Protein AF-A0A7S3I727-F1 (afdb_monomer)

Solvent-accessible surface area (backbone atoms only — not comparable to full-atom values): 10225 Å² total; per-residue (Å²): 138,87,88,87,72,59,80,91,50,40,64,64,53,53,52,55,47,60,75,64,71,80,73,85,87,76,80,85,55,78,88,55,61,69,89,76,42,91,58,44,66,60,51,52,51,51,55,51,44,50,54,50,51,52,54,52,51,51,51,30,58,76,70,67,52,85,78,87,70,68,91,43,72,67,55,43,55,52,50,50,57,49,49,35,61,74,68,72,40,55,81,83,53,42,56,62,48,48,51,52,50,52,49,55,49,48,54,50,53,52,50,52,51,51,54,51,52,52,51,50,54,54,49,53,54,50,50,53,52,50,52,52,52,51,52,52,53,54,51,52,57,55,53,67,73,62,64,77,82,77,88,81,73,86,88,76,88,83,89,78,89,77,91,132

Mean predicted aligned error: 12.6 Å

Secondary structure (DSSP, 8-state):
------TTTHHHHHHHHHHHT------TTTTS-GGG-TTHHHHHHHHHHHHHHHHHHHHHHHTTPPP---SSHHHHHHHHHHHHHHHT--HHHHHHHHHHHHHHHHHHHHHHHHHHHHHHHHHHHHHHHHHHHHHHHHHHHHHHTT------------------

Structure (mmCIF, N/CA/C/O backbone):
data_AF-A0A7S3I727-F1
#
_entry.id   AF-A0A7S3I727-F1
#
loop_
_atom_site.group_PDB
_atom_site.id
_atom_site.type_symbol
_atom_site.label_atom_id
_atom_site.label_alt_id
_atom_site.label_comp_id
_atom_site.label_asym_id
_atom_site.label_entity_id
_atom_site.label_seq_id
_atom_site.pdbx_PDB_ins_code
_atom_site.Cartn_x
_atom_site.Cartn_y
_atom_site.Cartn_z
_atom_site.occupancy
_atom_site.B_iso_or_equiv
_atom_site.auth_seq_id
_atom_site.auth_comp_id
_atom_site.auth_asym_id
_atom_site.auth_atom_id
_atom_site.pdbx_PDB_model_num
ATOM 1 N N . PHE A 1 1 ? -29.586 -1.455 25.381 1.00 80.56 1 PHE A N 1
ATOM 2 C CA . PHE A 1 1 ? -28.568 -1.438 26.454 1.00 80.56 1 PHE A CA 1
ATOM 3 C C . PHE A 1 1 ? -27.657 -0.238 26.265 1.00 80.56 1 PHE A C 1
ATOM 5 O O . PHE A 1 1 ? -27.496 0.195 25.131 1.00 80.56 1 PHE A O 1
ATOM 12 N N . LYS A 1 2 ? -27.103 0.322 27.346 1.00 84.44 2 LYS A N 1
ATOM 13 C CA . LYS A 1 2 ? -26.119 1.411 27.278 1.00 84.44 2 LYS A CA 1
ATOM 14 C C . LYS A 1 2 ? -24.779 0.869 27.760 1.00 84.44 2 LYS A C 1
ATOM 16 O O . LYS A 1 2 ? -24.701 0.383 28.884 1.00 84.44 2 LYS A O 1
ATOM 21 N N . LEU A 1 3 ? -23.771 0.930 26.899 1.00 85.62 3 LEU A N 1
ATOM 22 C CA . LEU A 1 3 ? -22.412 0.498 27.200 1.00 85.62 3 LEU A CA 1
ATOM 23 C C . LEU A 1 3 ? -21.582 1.719 27.611 1.00 85.62 3 LEU A C 1
ATOM 25 O O . LEU A 1 3 ? -21.639 2.753 26.947 1.00 85.62 3 LEU A O 1
ATOM 29 N N . THR A 1 4 ? -20.821 1.592 28.694 1.00 88.31 4 THR A N 1
ATOM 30 C CA . THR A 1 4 ? -19.846 2.599 29.125 1.00 88.31 4 THR A CA 1
ATOM 31 C C . THR A 1 4 ? -18.485 1.926 29.164 1.00 88.31 4 THR A C 1
ATOM 33 O O . THR A 1 4 ? -18.279 1.018 29.965 1.00 88.31 4 THR A O 1
AT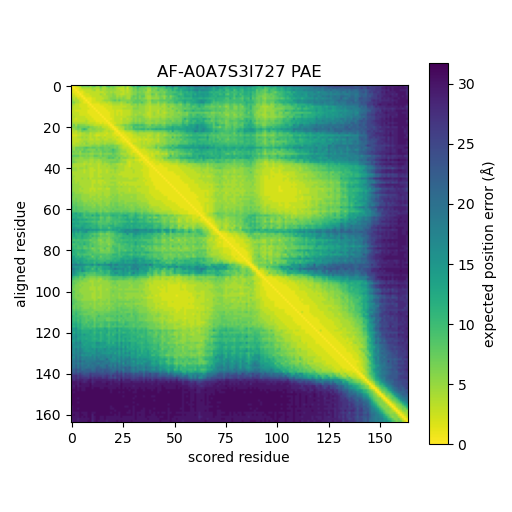OM 36 N N . THR A 1 5 ? -17.573 2.361 28.301 1.00 88.00 5 THR A N 1
ATOM 37 C CA . THR A 1 5 ? -16.217 1.814 28.190 1.00 88.00 5 THR A CA 1
ATOM 38 C C . THR A 1 5 ? -15.176 2.865 28.567 1.00 88.00 5 THR A C 1
ATOM 40 O O . THR A 1 5 ? -15.292 4.015 28.127 1.00 88.00 5 THR A O 1
ATOM 43 N N . PRO A 1 6 ? -14.144 2.501 29.350 1.00 89.38 6 PRO A N 1
ATOM 44 C CA . PRO A 1 6 ? -12.937 3.310 29.482 1.00 89.38 6 PRO A CA 1
ATOM 45 C C . PRO A 1 6 ? -12.312 3.560 28.106 1.00 89.38 6 PRO A C 1
ATOM 47 O O . PRO A 1 6 ? -12.400 2.707 27.223 1.00 89.38 6 PRO A O 1
ATOM 50 N N . LYS A 1 7 ? -11.675 4.722 27.914 1.00 83.50 7 LYS A N 1
ATOM 51 C CA . LYS A 1 7 ? -11.044 5.060 26.627 1.00 83.50 7 LYS A CA 1
ATOM 52 C C . LYS A 1 7 ? -9.938 4.072 26.251 1.00 83.50 7 LYS A C 1
ATOM 54 O O . LYS A 1 7 ? -9.864 3.684 25.092 1.00 83.50 7 LYS A O 1
ATOM 59 N N . ASP A 1 8 ? -9.153 3.642 27.234 1.00 83.56 8 ASP A N 1
ATOM 60 C CA . ASP A 1 8 ? -7.984 2.782 27.023 1.00 83.56 8 ASP A CA 1
ATOM 61 C C . ASP A 1 8 ? -8.367 1.338 26.648 1.00 83.56 8 ASP A C 1
ATOM 63 O O . ASP A 1 8 ? -7.622 0.658 25.950 1.00 83.56 8 ASP A O 1
ATOM 67 N N . ASP A 1 9 ? -9.565 0.888 27.038 1.00 85.00 9 ASP A N 1
ATOM 68 C CA . ASP A 1 9 ? -10.074 -0.459 26.739 1.00 85.00 9 ASP A CA 1
ATOM 69 C C . ASP A 1 9 ? -11.092 -0.481 25.591 1.00 85.00 9 ASP A C 1
ATOM 71 O O . ASP A 1 9 ? -11.569 -1.547 25.195 1.00 85.00 9 ASP A O 1
ATOM 75 N N . ALA A 1 10 ? -11.442 0.687 25.042 1.00 85.62 10 ALA A N 1
ATOM 76 C CA . ALA A 1 10 ? -12.493 0.811 24.040 1.00 85.62 10 ALA A CA 1
ATOM 77 C C . ALA A 1 10 ? -12.229 -0.079 22.816 1.00 85.62 10 ALA A C 1
ATOM 79 O O . ALA A 1 10 ? -13.153 -0.731 22.339 1.00 85.62 10 ALA A O 1
ATOM 80 N N . TRP A 1 11 ? -10.977 -0.161 22.354 1.00 82.75 11 TRP A N 1
ATOM 81 C CA . TRP A 1 11 ? -10.598 -0.998 21.213 1.00 82.75 11 TRP A CA 1
ATOM 82 C C . TRP A 1 11 ? -10.891 -2.483 21.457 1.00 82.75 11 TRP A C 1
ATOM 84 O O . TRP A 1 11 ? -11.655 -3.090 20.710 1.00 82.75 11 TRP A O 1
ATOM 94 N N . LYS A 1 12 ? -10.377 -3.040 22.559 1.00 84.31 12 LYS A N 1
ATOM 95 C CA . LYS A 1 12 ? -10.546 -4.459 22.918 1.00 84.31 12 LYS A CA 1
ATOM 96 C C . LYS A 1 12 ? -12.013 -4.837 23.086 1.00 84.31 12 LYS A C 1
ATOM 98 O O . LYS A 1 12 ? -12.435 -5.919 22.690 1.00 84.31 12 LYS A O 1
ATOM 103 N N . VAL A 1 13 ? -12.802 -3.943 23.684 1.00 87.12 13 VAL A N 1
ATOM 104 C CA . VAL A 1 13 ? -14.237 -4.181 23.870 1.00 87.12 13 VAL A CA 1
ATOM 105 C C . VAL A 1 13 ? -14.965 -4.177 22.528 1.00 87.12 13 VAL A C 1
ATOM 107 O O . VAL A 1 13 ? -15.785 -5.060 22.291 1.00 87.12 13 VAL A O 1
ATOM 110 N N . ILE A 1 14 ? -14.668 -3.223 21.642 1.00 87.44 14 ILE A N 1
ATOM 111 C CA . ILE A 1 14 ? -15.273 -3.167 20.304 1.00 87.44 14 ILE A CA 1
ATOM 112 C C . ILE A 1 14 ? -14.889 -4.398 19.477 1.00 87.44 14 ILE A C 1
ATOM 114 O O . ILE A 1 14 ? -15.758 -4.994 18.845 1.00 87.44 14 ILE A O 1
ATOM 118 N N . GLU A 1 15 ? -13.631 -4.823 19.533 1.00 83.88 15 GLU A N 1
ATOM 119 C CA . GLU A 1 15 ? -13.151 -6.024 18.853 1.00 83.88 15 GLU A CA 1
ATOM 120 C C . GLU A 1 15 ? -13.864 -7.289 19.350 1.00 83.88 15 GLU A C 1
ATOM 122 O O . GLU A 1 15 ? -14.378 -8.068 18.545 1.00 83.88 15 GLU A O 1
ATOM 127 N N . ALA A 1 16 ? -13.962 -7.479 20.669 1.00 85.75 16 ALA A N 1
ATOM 128 C CA . ALA A 1 16 ? -14.651 -8.626 21.256 1.00 85.75 16 ALA A CA 1
ATOM 129 C C . ALA A 1 16 ? -16.145 -8.654 20.893 1.00 85.75 16 ALA A C 1
ATOM 131 O O . ALA A 1 16 ? -16.698 -9.713 20.598 1.00 85.75 16 ALA A O 1
ATOM 132 N N . LEU A 1 17 ? -16.796 -7.488 20.886 1.00 88.44 17 LEU A N 1
ATOM 133 C CA . LEU A 1 17 ? -18.193 -7.347 20.478 1.00 88.44 17 LEU A CA 1
ATOM 134 C C . LEU A 1 17 ? -18.395 -7.656 18.989 1.00 88.44 17 LEU A C 1
ATOM 136 O O . LEU A 1 17 ? -19.379 -8.306 18.638 1.00 88.44 17 LEU A O 1
ATOM 140 N N . GLY A 1 18 ? -17.463 -7.229 18.133 1.00 85.12 18 GLY A N 1
ATOM 141 C CA . GLY A 1 18 ? -17.478 -7.531 16.702 1.00 85.12 18 GLY A CA 1
ATOM 142 C C . GLY A 1 18 ? -17.332 -9.026 16.415 1.00 85.12 18 GLY A C 1
ATOM 143 O O . GLY A 1 18 ? -18.065 -9.559 15.591 1.00 85.12 18 GLY A O 1
ATOM 144 N N . HIS A 1 19 ? -16.461 -9.725 17.148 1.00 83.38 19 HIS A N 1
ATOM 145 C CA . HIS A 1 19 ? -16.270 -11.174 16.996 1.00 83.38 19 HIS A CA 1
ATOM 146 C C . HIS A 1 19 ? -17.508 -12.001 17.358 1.00 83.38 19 HIS A C 1
ATOM 148 O O . HIS A 1 19 ? -17.694 -13.092 16.824 1.00 83.38 19 HIS A O 1
ATOM 154 N N . GLN A 1 20 ? -18.328 -11.519 18.293 1.00 86.19 20 GLN A N 1
ATOM 155 C CA . GLN A 1 20 ? -19.518 -12.244 18.733 1.00 86.19 20 GLN A CA 1
ATOM 156 C C . GLN A 1 20 ? -20.721 -12.037 17.803 1.00 86.19 20 GLN A C 1
ATOM 158 O O . GLN A 1 20 ? -21.625 -12.864 17.822 1.00 86.19 20 GLN A O 1
ATOM 163 N N . ASP A 1 21 ? -20.738 -10.964 17.005 1.00 81.38 21 ASP A N 1
ATOM 164 C CA . ASP A 1 21 ? -21.841 -10.603 16.097 1.00 81.38 21 ASP A CA 1
ATOM 165 C C . ASP A 1 21 ? -23.224 -10.534 16.790 1.00 81.38 21 ASP A C 1
ATOM 167 O O . ASP A 1 21 ? -24.263 -10.898 16.245 1.00 81.38 21 ASP A O 1
ATOM 171 N N . LEU A 1 22 ? -23.246 -10.082 18.052 1.00 84.00 22 LEU A N 1
ATOM 172 C CA . LEU A 1 22 ? -24.462 -10.033 18.887 1.00 84.00 22 LEU A CA 1
ATOM 173 C C . LEU A 1 22 ? -25.041 -8.625 19.059 1.00 84.00 22 LEU A C 1
ATOM 175 O O . LEU A 1 22 ? -26.047 -8.443 19.749 1.00 84.00 22 LEU A O 1
ATOM 179 N N . VAL A 1 23 ? -24.396 -7.607 18.494 1.00 86.69 23 VAL A N 1
ATOM 180 C CA . VAL A 1 23 ? -24.704 -6.205 18.789 1.00 86.69 23 VAL A CA 1
ATOM 181 C C . VAL A 1 23 ? -24.812 -5.364 17.531 1.00 86.69 23 VAL A C 1
ATOM 183 O O . VAL A 1 23 ? -23.921 -5.335 16.693 1.00 86.69 23 VAL A O 1
ATOM 186 N N . GLN A 1 24 ? -25.892 -4.588 17.469 1.00 87.75 24 GLN A N 1
ATOM 187 C CA . GLN A 1 24 ? -26.087 -3.539 16.479 1.00 87.75 24 GLN A CA 1
ATOM 188 C C . GLN A 1 24 ? -25.866 -2.172 17.132 1.00 87.75 24 GLN A C 1
ATOM 190 O O . GLN A 1 24 ? -26.536 -1.816 18.107 1.00 87.75 24 GLN A O 1
ATOM 195 N N . PHE A 1 25 ? -24.933 -1.387 16.591 1.00 89.88 25 PHE A N 1
ATOM 196 C CA . PHE A 1 25 ? -24.649 -0.044 17.089 1.00 89.88 25 PHE A CA 1
ATOM 197 C C . PHE A 1 25 ? -25.647 0.977 16.536 1.00 89.88 25 PHE A C 1
ATOM 199 O O . PHE A 1 25 ? -25.957 0.999 15.346 1.00 89.88 25 PHE A O 1
ATOM 206 N N . ILE A 1 26 ? -26.128 1.861 17.411 1.00 90.50 26 ILE A N 1
ATOM 207 C CA . ILE A 1 26 ? -26.981 2.992 17.037 1.00 90.50 26 ILE A CA 1
ATOM 208 C C . ILE A 1 26 ? -26.100 4.235 16.927 1.00 90.50 26 ILE A C 1
ATOM 210 O O . ILE A 1 26 ? -25.350 4.551 17.853 1.00 90.50 26 ILE A O 1
ATOM 214 N N . ASN A 1 27 ? -26.215 4.970 15.819 1.00 90.19 27 ASN A N 1
ATOM 215 C CA . ASN A 1 27 ? -25.481 6.218 15.638 1.00 90.19 27 ASN A CA 1
ATOM 216 C C . ASN A 1 27 ? -26.019 7.313 16.575 1.00 90.19 27 ASN A C 1
ATOM 218 O O . ASN A 1 27 ? -26.990 8.005 16.269 1.00 90.19 27 ASN A O 1
ATOM 222 N N . MET A 1 28 ? -25.350 7.495 17.712 1.00 90.19 28 MET A N 1
ATOM 223 C CA . MET A 1 28 ? -25.662 8.561 18.666 1.00 90.19 28 MET A CA 1
ATOM 224 C C . MET A 1 28 ? -25.208 9.956 18.205 1.00 90.19 28 MET A C 1
ATOM 226 O O . MET A 1 28 ? -25.680 10.956 18.739 1.00 90.19 28 MET A O 1
ATOM 230 N N . ASN A 1 29 ? -24.335 10.032 17.199 1.00 90.31 29 ASN A N 1
ATOM 231 C CA . ASN A 1 29 ? -23.727 11.263 16.696 1.00 90.31 29 ASN A CA 1
ATOM 232 C C . ASN A 1 29 ? -24.322 11.701 15.347 1.00 90.31 29 ASN A C 1
ATOM 234 O O . ASN A 1 29 ? -23.690 12.447 14.611 1.00 90.31 29 ASN A O 1
ATOM 238 N N . ALA A 1 30 ? -25.542 11.274 15.006 1.00 89.69 30 ALA A N 1
ATOM 239 C CA . ALA A 1 30 ? -26.137 11.505 13.682 1.00 89.69 30 ALA A CA 1
ATOM 240 C C . ALA A 1 30 ? -26.264 12.989 13.269 1.00 89.69 30 ALA A C 1
ATOM 242 O O . ALA A 1 30 ? -26.399 13.287 12.088 1.00 89.69 30 ALA A O 1
ATOM 243 N N . LYS A 1 31 ? -26.241 13.918 14.233 1.00 91.50 31 LYS A N 1
ATOM 244 C CA . LYS A 1 31 ? -26.317 15.373 14.001 1.00 91.50 31 LYS A CA 1
ATOM 245 C C . LYS A 1 31 ? -24.953 16.069 14.024 1.00 91.50 31 LYS A C 1
ATOM 247 O O . LYS A 1 31 ? -24.893 17.287 13.895 1.00 91.50 31 LYS A O 1
ATOM 252 N N . VAL A 1 32 ? -23.887 15.317 14.269 1.00 91.38 32 VAL A N 1
ATOM 253 C CA . VAL A 1 32 ? -22.523 15.822 14.394 1.00 91.38 32 VAL A CA 1
ATOM 254 C C . VAL A 1 32 ? -21.840 15.685 13.040 1.00 91.38 32 VAL A C 1
ATOM 256 O O . VAL A 1 32 ? -21.957 14.656 12.376 1.00 91.38 32 VAL A O 1
ATOM 259 N N . GLU A 1 33 ? -21.132 16.728 12.619 1.00 88.31 33 GLU A N 1
ATOM 260 C CA . GLU A 1 33 ? -20.384 16.693 11.369 1.00 88.31 33 GLU A CA 1
ATOM 261 C C . GLU A 1 33 ? -19.229 15.689 11.470 1.00 88.31 33 GLU A C 1
ATOM 263 O O . GLU A 1 33 ? -18.488 15.678 12.457 1.00 88.31 33 GLU A O 1
ATOM 268 N N . VAL A 1 34 ? -19.033 14.875 10.429 1.00 85.00 34 VAL A N 1
ATOM 269 C CA . VAL A 1 34 ? -17.986 13.837 10.376 1.00 85.00 34 VAL A CA 1
ATOM 270 C C . VAL A 1 34 ? -16.593 14.415 10.642 1.00 85.00 34 VAL A C 1
ATOM 272 O O . VAL A 1 34 ? -15.754 13.769 11.267 1.00 85.00 34 VAL A O 1
ATOM 275 N N . SER A 1 35 ? -16.354 15.662 10.226 1.00 86.12 35 SER A N 1
ATOM 276 C CA . SER A 1 35 ? -15.087 16.369 10.421 1.00 86.12 35 SER A CA 1
ATOM 277 C C . SER A 1 35 ? -14.719 16.594 11.893 1.00 86.12 35 SER A C 1
ATOM 279 O O . SER A 1 35 ? -13.535 16.728 12.198 1.00 86.12 35 SER A O 1
ATOM 281 N N . SER A 1 36 ? -15.712 16.599 12.783 1.00 88.38 36 SER A N 1
ATOM 282 C CA . SER A 1 36 ? -15.561 16.832 14.222 1.00 88.38 36 SER A CA 1
ATOM 283 C C . SER A 1 36 ? -15.491 15.545 15.052 1.00 88.38 36 SER A C 1
ATOM 285 O O . SER A 1 36 ? -15.328 15.598 16.272 1.00 88.38 36 SER A O 1
ATOM 287 N N . LEU A 1 37 ? -15.603 14.376 14.409 1.00 90.44 37 LEU A N 1
ATOM 288 C CA . LEU A 1 37 ? -15.537 13.086 15.090 1.00 90.44 37 LEU A CA 1
ATOM 289 C C . LEU A 1 37 ? -14.096 12.718 15.461 1.00 90.44 37 LEU A C 1
ATOM 291 O O . LEU A 1 37 ? -13.167 12.865 14.669 1.00 90.44 37 LEU A O 1
ATOM 295 N N . LEU A 1 38 ? -13.936 12.157 16.661 1.00 86.81 38 LEU A N 1
ATOM 296 C CA . LEU A 1 38 ? -12.638 11.858 17.273 1.00 86.81 38 LEU A CA 1
ATOM 297 C C . LEU A 1 38 ? -11.750 10.931 16.424 1.00 86.81 38 LEU A C 1
ATOM 299 O O . LEU A 1 38 ? -10.542 11.128 16.361 1.00 86.81 38 LEU A O 1
ATOM 303 N N . TYR A 1 39 ? -12.343 9.935 15.765 1.00 87.62 39 TYR A N 1
ATOM 304 C CA . TYR A 1 39 ? -11.609 8.910 15.013 1.00 87.62 39 TYR A CA 1
ATOM 305 C C . TYR A 1 39 ? -11.435 9.233 13.526 1.00 87.62 39 TYR A C 1
ATOM 307 O O . TYR A 1 3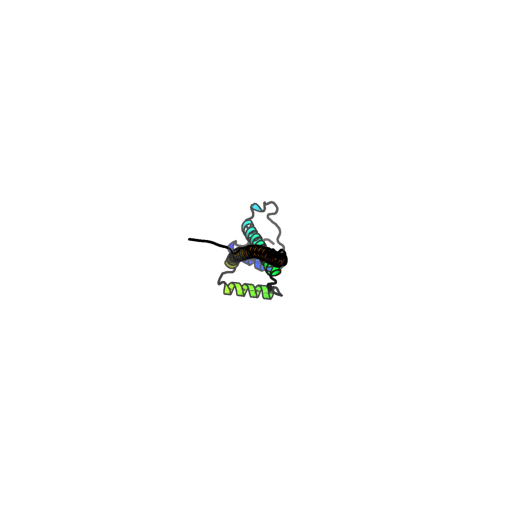9 ? -10.899 8.411 12.789 1.00 87.62 39 TYR A O 1
ATOM 315 N N . LYS A 1 40 ? -11.846 10.426 13.075 1.00 90.31 40 LYS A N 1
ATOM 316 C CA . LYS A 1 40 ? -11.767 10.826 11.663 1.00 90.31 40 LYS A CA 1
ATOM 317 C C . LYS A 1 40 ? -10.358 10.660 11.094 1.00 90.31 40 LYS A C 1
ATOM 319 O O . LYS A 1 40 ? -10.201 10.076 10.033 1.00 90.31 40 LYS A O 1
ATOM 324 N N . VAL A 1 41 ? -9.348 11.161 11.805 1.00 90.00 41 VAL A N 1
ATOM 325 C CA . VAL A 1 41 ? -7.951 11.106 11.349 1.00 90.00 41 VAL A CA 1
ATOM 326 C C . VAL A 1 41 ? -7.496 9.657 11.185 1.00 90.00 41 VAL A C 1
ATOM 328 O O . VAL A 1 41 ? -6.939 9.312 10.152 1.00 90.00 41 VAL A O 1
ATOM 331 N N . ARG A 1 42 ? -7.808 8.778 12.148 1.00 88.31 42 ARG A N 1
ATOM 332 C CA . ARG A 1 42 ? -7.453 7.356 12.048 1.00 88.31 42 ARG A CA 1
ATOM 333 C C . ARG A 1 42 ? -8.144 6.670 10.870 1.00 88.31 42 ARG A C 1
ATOM 335 O O . ARG A 1 42 ? -7.489 5.918 10.167 1.00 88.31 42 ARG A O 1
ATOM 342 N N . ILE A 1 43 ? -9.418 6.975 10.616 1.00 90.56 43 ILE A N 1
ATOM 343 C CA . ILE A 1 43 ? -10.133 6.462 9.436 1.00 90.56 43 ILE A CA 1
ATOM 344 C C . ILE A 1 43 ? -9.432 6.916 8.152 1.00 90.56 43 ILE A C 1
ATOM 346 O O . ILE A 1 43 ? -9.153 6.091 7.297 1.00 90.56 43 ILE A O 1
ATOM 350 N N . GLN A 1 44 ? -9.057 8.196 8.054 1.00 91.94 44 GLN A N 1
ATOM 351 C CA . GLN A 1 44 ? -8.334 8.712 6.887 1.00 91.94 44 GLN A CA 1
ATOM 352 C C . GLN A 1 44 ? -6.986 8.011 6.663 1.00 91.94 44 GLN A C 1
ATOM 354 O O . GLN A 1 44 ? -6.615 7.776 5.517 1.00 91.94 44 GLN A O 1
ATOM 359 N N . HIS A 1 45 ? -6.261 7.669 7.733 1.00 91.00 45 HIS A N 1
ATOM 360 C CA . HIS A 1 45 ? -5.036 6.874 7.621 1.00 91.00 45 HIS A CA 1
ATOM 361 C C . HIS A 1 45 ? -5.322 5.467 7.093 1.00 91.00 45 HIS A C 1
ATOM 363 O O . HIS A 1 45 ? -4.653 5.035 6.159 1.00 91.00 45 HIS A O 1
ATOM 369 N N . CYS A 1 46 ? -6.350 4.791 7.614 1.00 91.19 46 CYS A N 1
ATOM 370 C CA . CYS A 1 46 ? -6.751 3.474 7.122 1.00 91.19 46 CYS A CA 1
ATOM 371 C C . CYS A 1 46 ? -7.179 3.507 5.646 1.00 91.19 46 CYS A C 1
ATOM 373 O O . CYS A 1 46 ? -6.731 2.657 4.881 1.00 91.19 46 CYS A O 1
ATOM 375 N N . ASP A 1 47 ? -7.974 4.502 5.237 1.00 93.56 47 ASP A N 1
ATOM 376 C CA . ASP A 1 47 ? -8.421 4.678 3.848 1.00 93.56 47 ASP A CA 1
ATOM 377 C C . ASP A 1 47 ? -7.225 4.889 2.903 1.00 93.56 47 ASP A C 1
ATOM 379 O O . ASP A 1 47 ? -7.150 4.315 1.814 1.00 93.56 47 ASP A O 1
ATOM 383 N N . GLU A 1 48 ? -6.252 5.700 3.324 1.00 93.88 48 GLU A N 1
ATOM 384 C CA . GLU A 1 48 ? -5.034 5.931 2.552 1.00 93.88 48 GLU A CA 1
ATOM 385 C C . GLU A 1 48 ? -4.176 4.663 2.471 1.00 93.88 48 GLU A C 1
ATOM 387 O O . GLU A 1 48 ? -3.695 4.315 1.396 1.00 93.88 48 GLU A O 1
ATOM 392 N N . THR A 1 49 ? -4.013 3.920 3.566 1.00 93.88 49 THR A N 1
ATOM 393 C CA . THR A 1 49 ? -3.294 2.639 3.548 1.00 93.88 49 THR A CA 1
ATOM 394 C C . THR A 1 49 ? -3.990 1.605 2.665 1.00 93.88 49 THR A C 1
ATOM 396 O O . THR A 1 49 ? -3.315 0.907 1.908 1.00 93.88 49 THR A O 1
ATOM 399 N N . GLU A 1 50 ? -5.323 1.540 2.678 1.00 93.75 50 GLU A N 1
ATOM 400 C CA . GLU A 1 50 ? -6.093 0.682 1.775 1.00 93.75 50 GLU A CA 1
ATOM 401 C C . GLU A 1 50 ? -5.828 1.045 0.308 1.00 93.75 50 GLU A C 1
ATOM 403 O O . GLU A 1 50 ? -5.506 0.168 -0.500 1.00 93.75 50 GLU A O 1
ATOM 408 N N . ARG A 1 51 ? -5.859 2.341 -0.034 1.00 95.75 51 ARG A N 1
ATOM 409 C CA . ARG A 1 51 ? -5.527 2.832 -1.381 1.00 95.75 51 ARG A CA 1
ATOM 410 C C . ARG A 1 51 ? -4.142 2.359 -1.834 1.00 95.75 51 ARG A C 1
ATOM 412 O O . ARG A 1 51 ? -3.988 1.912 -2.972 1.00 95.75 51 ARG A O 1
ATOM 419 N N . ARG A 1 52 ? -3.137 2.429 -0.957 1.00 94.69 52 ARG A N 1
ATOM 420 C CA . ARG A 1 52 ? -1.760 1.992 -1.255 1.00 94.69 52 ARG A CA 1
ATOM 421 C C . ARG A 1 52 ? -1.666 0.485 -1.466 1.00 94.69 52 ARG A C 1
ATOM 423 O O . ARG A 1 52 ? -1.045 0.036 -2.429 1.00 94.69 52 ARG A O 1
ATOM 430 N N . ILE A 1 53 ? -2.336 -0.304 -0.624 1.00 93.56 53 ILE A N 1
ATOM 431 C CA . ILE A 1 53 ? -2.405 -1.763 -0.780 1.00 93.56 53 ILE A CA 1
ATOM 432 C C . ILE A 1 53 ? -3.034 -2.130 -2.130 1.00 93.56 53 ILE A C 1
ATOM 434 O O . ILE A 1 53 ? -2.523 -3.015 -2.815 1.00 93.56 53 ILE A O 1
ATOM 438 N N . LEU A 1 54 ? -4.095 -1.438 -2.555 1.00 93.38 54 LEU A N 1
ATOM 439 C CA . LEU A 1 54 ? -4.726 -1.680 -3.858 1.00 93.38 54 LEU A CA 1
ATOM 440 C C . LEU A 1 54 ? -3.764 -1.440 -5.030 1.00 93.38 54 LEU A C 1
ATOM 442 O O . LEU A 1 54 ? -3.728 -2.249 -5.958 1.00 93.38 54 LEU A O 1
ATOM 446 N N . ILE A 1 55 ? -2.940 -0.392 -4.968 1.00 91.38 55 ILE A N 1
ATOM 447 C CA . ILE A 1 55 ? -1.907 -0.122 -5.983 1.00 91.38 55 ILE A CA 1
ATOM 448 C C . ILE A 1 55 ? -0.874 -1.251 -6.032 1.00 91.38 55 ILE A C 1
ATOM 450 O O . ILE A 1 55 ? -0.503 -1.715 -7.114 1.00 91.38 55 ILE A O 1
ATOM 454 N N . LEU A 1 56 ? -0.426 -1.727 -4.868 1.00 91.94 56 LEU A N 1
ATOM 455 C CA . LEU A 1 56 ? 0.511 -2.848 -4.782 1.00 91.94 56 LEU A CA 1
ATOM 456 C C . LEU A 1 56 ? -0.101 -4.143 -5.331 1.00 91.94 56 LEU A C 1
ATOM 458 O O . LEU A 1 56 ? 0.568 -4.878 -6.058 1.0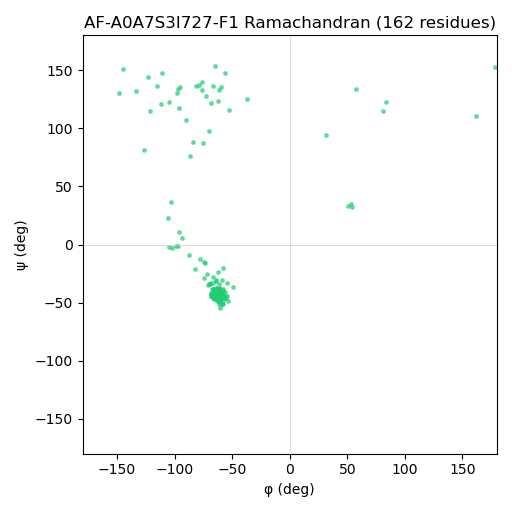0 91.94 56 LEU A O 1
ATOM 462 N N . LEU A 1 57 ? -1.379 -4.408 -5.052 1.00 91.75 57 LEU A N 1
ATOM 463 C CA . LEU A 1 57 ? -2.102 -5.558 -5.601 1.00 91.75 57 LEU A CA 1
ATOM 464 C C . LEU A 1 57 ? -2.217 -5.484 -7.128 1.00 91.75 57 LEU A C 1
ATOM 466 O O . LEU A 1 57 ? -1.996 -6.487 -7.807 1.00 91.75 57 LEU A O 1
ATOM 470 N N . GLU A 1 58 ? -2.503 -4.305 -7.681 1.00 91.12 58 GLU A N 1
ATOM 471 C CA . GLU A 1 58 ? -2.537 -4.096 -9.130 1.00 91.12 58 GLU A CA 1
ATOM 472 C C . GLU A 1 58 ? -1.161 -4.344 -9.766 1.00 91.12 58 GLU A C 1
ATOM 474 O O . GLU A 1 58 ? -1.060 -5.013 -10.799 1.00 91.12 58 GLU A O 1
ATOM 479 N N . ALA A 1 59 ? -0.086 -3.872 -9.127 1.00 87.81 59 ALA A N 1
ATOM 480 C CA . ALA A 1 59 ? 1.276 -4.156 -9.566 1.00 87.81 59 ALA A CA 1
ATOM 481 C C . ALA A 1 59 ? 1.567 -5.667 -9.549 1.00 87.81 59 ALA A C 1
ATOM 483 O O . ALA A 1 59 ? 2.053 -6.209 -10.543 1.00 87.81 59 ALA A O 1
ATOM 484 N N . CYS A 1 60 ? 1.203 -6.369 -8.473 1.00 90.62 60 CYS A N 1
ATOM 485 C CA . CYS A 1 60 ? 1.341 -7.821 -8.381 1.00 90.62 60 CYS A CA 1
ATOM 486 C C . CYS A 1 60 ? 0.579 -8.546 -9.497 1.00 90.62 60 CYS A C 1
ATOM 488 O O . CYS A 1 60 ? 1.137 -9.442 -10.128 1.00 90.62 60 CYS A O 1
ATOM 490 N N . HIS A 1 61 ? -0.655 -8.133 -9.798 1.00 90.00 61 HIS A N 1
ATOM 491 C CA . HIS A 1 61 ? -1.432 -8.700 -10.902 1.00 90.00 61 HIS A CA 1
ATOM 492 C C . HIS A 1 61 ? -0.766 -8.462 -12.259 1.00 90.00 61 HIS A C 1
ATOM 494 O O . HIS A 1 61 ? -0.644 -9.398 -13.052 1.00 90.00 61 HIS A O 1
ATOM 500 N N . LYS A 1 62 ? -0.288 -7.239 -12.517 1.00 88.75 62 LYS A N 1
ATOM 501 C CA . LYS A 1 62 ? 0.390 -6.885 -13.771 1.00 88.75 62 LYS A CA 1
ATOM 502 C C . LYS A 1 62 ? 1.625 -7.753 -14.023 1.00 88.75 62 LYS A C 1
ATOM 504 O O . LYS A 1 62 ? 1.857 -8.162 -15.157 1.00 88.75 62 LYS A O 1
ATOM 509 N N . TYR A 1 63 ? 2.396 -8.041 -12.977 1.00 86.81 63 TYR A N 1
ATOM 510 C CA . TYR A 1 63 ? 3.617 -8.846 -13.066 1.00 86.81 63 TYR A CA 1
ATOM 511 C C . TYR A 1 63 ? 3.406 -10.330 -12.727 1.00 86.81 63 TYR A C 1
ATOM 513 O O . TYR A 1 63 ? 4.379 -11.063 -12.577 1.00 86.81 63 TYR A O 1
ATOM 521 N N . GLN A 1 64 ? 2.150 -10.785 -12.618 1.00 90.19 64 GLN A N 1
ATOM 5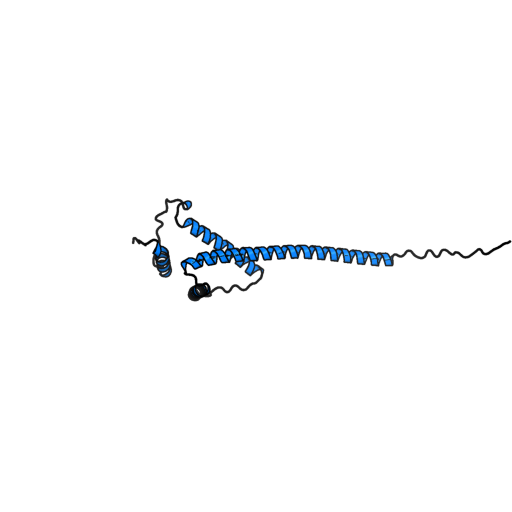22 C CA . GLN A 1 64 ? 1.780 -12.176 -12.317 1.00 90.19 64 GLN A CA 1
ATOM 523 C C . GLN A 1 64 ? 2.425 -12.732 -11.031 1.00 90.19 64 GLN A C 1
ATOM 525 O O . GLN A 1 64 ? 2.703 -13.928 -10.913 1.00 90.19 64 GLN A O 1
ATOM 530 N N . ILE A 1 65 ? 2.644 -11.866 -10.041 1.00 89.88 65 ILE A N 1
ATOM 531 C CA . ILE A 1 65 ? 3.135 -12.259 -8.721 1.00 89.88 65 ILE A CA 1
ATOM 532 C C . ILE A 1 65 ? 1.998 -12.973 -7.986 1.00 89.88 65 ILE A C 1
ATOM 534 O O . ILE A 1 65 ? 0.883 -12.459 -7.875 1.00 89.88 65 ILE A O 1
ATOM 538 N N . LYS A 1 66 ? 2.274 -14.178 -7.477 1.00 88.62 66 LYS A N 1
ATOM 539 C CA . LYS A 1 66 ? 1.289 -14.966 -6.728 1.00 88.62 66 LYS A CA 1
ATOM 540 C C . LYS A 1 66 ? 0.976 -14.294 -5.393 1.00 88.62 66 LYS A C 1
ATOM 542 O O . LYS A 1 66 ? 1.865 -14.120 -4.565 1.00 88.62 66 LYS A O 1
ATOM 547 N N . ILE A 1 67 ? -0.298 -13.982 -5.176 1.00 85.88 67 ILE A N 1
ATOM 548 C CA . ILE A 1 67 ? -0.803 -13.468 -3.903 1.00 85.88 67 ILE A CA 1
ATOM 549 C C . ILE A 1 67 ? -1.362 -14.642 -3.100 1.00 85.88 67 ILE A C 1
ATOM 551 O O . ILE A 1 67 ? -2.327 -15.290 -3.511 1.00 85.88 67 ILE A O 1
ATOM 555 N N . ASN A 1 68 ? -0.763 -14.908 -1.942 1.00 85.31 68 ASN A N 1
ATOM 556 C CA . ASN A 1 68 ? -1.236 -15.934 -1.019 1.00 85.31 68 ASN A CA 1
ATOM 557 C C . ASN A 1 68 ? -2.338 -15.347 -0.137 1.00 85.31 68 ASN A C 1
ATOM 559 O O . ASN A 1 68 ? -2.075 -14.811 0.938 1.00 85.31 68 ASN A O 1
ATOM 563 N N . LYS A 1 69 ? -3.581 -15.423 -0.613 1.00 83.69 69 LYS A N 1
ATOM 564 C CA . LYS A 1 69 ? -4.743 -15.045 0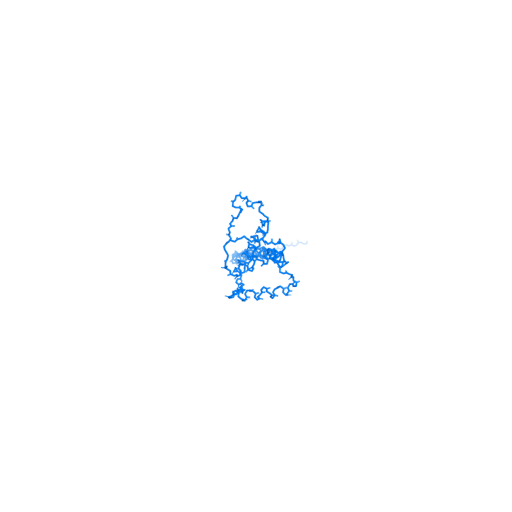.192 1.00 83.69 69 LYS A CA 1
ATOM 565 C C . LYS A 1 69 ? -5.035 -16.155 1.218 1.00 83.69 69 LYS A C 1
ATOM 567 O O . LYS A 1 69 ? -5.088 -17.317 0.813 1.00 83.69 69 LYS A O 1
ATOM 572 N N . PRO A 1 70 ? -5.257 -15.831 2.505 1.00 84.88 70 PRO A N 1
ATOM 573 C CA . PRO A 1 70 ? -5.717 -16.821 3.473 1.00 84.88 70 PRO A CA 1
ATOM 574 C C . PRO A 1 70 ? -7.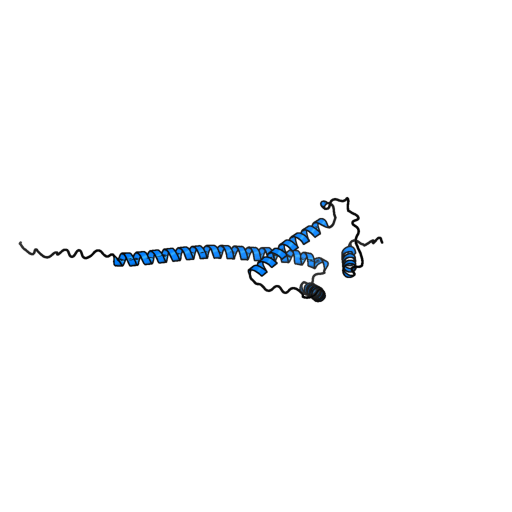059 -17.413 3.024 1.00 84.88 70 PRO A C 1
ATOM 576 O O . PRO A 1 70 ? -7.942 -16.678 2.570 1.00 84.88 70 PRO A O 1
ATOM 579 N N . ALA A 1 71 ? -7.197 -18.737 3.117 1.00 80.81 71 ALA A N 1
ATOM 580 C CA . ALA A 1 71 ? -8.389 -19.447 2.651 1.00 80.81 71 ALA A CA 1
ATOM 581 C C . ALA A 1 71 ? -9.588 -19.247 3.592 1.00 80.81 71 ALA A C 1
ATOM 583 O O . ALA A 1 71 ? -10.740 -19.274 3.158 1.00 80.81 71 ALA A O 1
ATOM 584 N N . ASP A 1 72 ? -9.304 -19.025 4.871 1.00 87.06 72 ASP A N 1
ATOM 585 C CA . ASP A 1 72 ? -10.271 -19.014 5.954 1.00 87.06 72 ASP A CA 1
ATOM 586 C C . ASP A 1 72 ? -9.912 -17.968 7.029 1.00 87.06 72 ASP A C 1
ATOM 588 O O . ASP A 1 72 ? -8.735 -17.656 7.242 1.00 87.06 72 ASP A O 1
ATOM 592 N N . PRO A 1 73 ? -10.918 -17.422 7.742 1.00 80.88 73 PRO A N 1
ATOM 593 C CA . PRO A 1 73 ? -10.697 -16.423 8.789 1.00 80.88 73 PRO A CA 1
ATOM 594 C C . PRO A 1 73 ? -9.780 -16.911 9.917 1.00 80.88 73 PRO A C 1
ATOM 596 O O . PRO A 1 73 ? -9.051 -16.116 10.498 1.00 80.88 73 PRO A O 1
ATOM 599 N N . GLN A 1 74 ? -9.776 -18.217 10.206 1.00 83.06 74 GLN A N 1
ATOM 600 C CA . GLN A 1 74 ? -8.919 -18.797 11.242 1.00 83.06 74 GLN A CA 1
ATOM 601 C C . GLN A 1 74 ? -7.441 -18.750 10.843 1.00 83.06 74 GLN A C 1
ATOM 603 O O . GLN A 1 74 ? -6.609 -18.337 11.649 1.00 83.06 74 GLN A O 1
ATOM 608 N N . GLN A 1 75 ? -7.114 -19.093 9.591 1.00 85.50 75 GLN A N 1
ATOM 609 C CA . GLN A 1 75 ? -5.767 -18.882 9.054 1.00 85.50 75 GLN A CA 1
ATOM 610 C C . GLN A 1 75 ? -5.378 -17.406 9.045 1.00 85.50 75 GLN A C 1
ATOM 612 O O . GLN A 1 75 ? -4.234 -17.084 9.350 1.00 85.50 75 GLN A O 1
ATOM 617 N N . PHE A 1 76 ? -6.308 -16.502 8.728 1.00 83.31 76 PHE A N 1
ATOM 618 C CA . PHE A 1 76 ? -6.028 -15.069 8.796 1.00 83.31 76 PHE A CA 1
ATOM 619 C C . PHE A 1 76 ? -5.629 -14.642 10.214 1.00 83.31 76 PHE A C 1
ATOM 621 O O . PHE A 1 76 ? -4.562 -14.060 10.384 1.00 83.31 76 PHE A O 1
ATOM 628 N N . SER A 1 77 ? -6.413 -15.001 11.236 1.00 82.38 77 SER A N 1
ATOM 629 C CA . SER A 1 77 ? -6.076 -14.702 12.633 1.00 82.38 77 SER A CA 1
ATOM 630 C C . SER A 1 77 ? -4.741 -15.323 13.059 1.00 82.38 77 SER A C 1
ATOM 632 O O . SER A 1 77 ? -3.936 -14.650 13.697 1.00 82.38 77 SER A O 1
ATOM 634 N N . ALA A 1 78 ? -4.462 -16.569 12.661 1.00 83.88 78 ALA A N 1
ATOM 635 C CA . ALA A 1 78 ? -3.185 -17.223 12.951 1.00 83.88 78 ALA A CA 1
ATOM 636 C C . ALA A 1 78 ? -1.994 -16.492 12.305 1.00 83.88 78 ALA A C 1
ATOM 638 O O . ALA A 1 78 ? -0.970 -16.286 12.956 1.00 83.88 78 ALA A O 1
ATOM 639 N N . ASN A 1 79 ? -2.146 -16.050 11.053 1.00 84.19 79 ASN A N 1
ATOM 640 C CA . ASN A 1 79 ? -1.126 -15.277 10.347 1.00 84.19 79 ASN A CA 1
ATOM 641 C C . ASN A 1 79 ? -0.884 -13.920 11.020 1.00 84.19 79 ASN A C 1
ATOM 643 O O . ASN A 1 79 ? 0.264 -13.505 11.142 1.00 84.19 79 ASN A O 1
ATOM 647 N N . ILE A 1 80 ? -1.936 -13.244 11.497 1.00 81.56 80 ILE A N 1
ATOM 648 C CA . ILE A 1 80 ? -1.795 -11.987 12.245 1.00 81.56 80 ILE A CA 1
ATOM 649 C C . ILE A 1 80 ? -0.995 -12.212 13.531 1.00 81.56 80 ILE A C 1
ATOM 651 O O . ILE A 1 80 ? -0.011 -11.511 13.752 1.00 81.56 80 ILE A O 1
ATOM 655 N N . SER A 1 81 ? -1.329 -13.234 14.327 1.00 81.06 81 SER A N 1
ATOM 656 C CA . SER A 1 81 ? -0.568 -13.557 15.544 1.00 81.06 81 SER A CA 1
ATOM 657 C C . SER A 1 81 ? 0.894 -13.919 15.258 1.00 81.06 81 SER A C 1
ATOM 659 O O . SER A 1 81 ? 1.785 -13.605 16.048 1.00 81.06 81 SER A O 1
ATOM 661 N N . GLN A 1 82 ? 1.173 -14.560 14.120 1.00 82.88 82 GLN A N 1
ATOM 662 C CA . GLN A 1 82 ? 2.544 -14.817 13.686 1.00 82.88 82 GLN A CA 1
ATOM 663 C C . GLN A 1 82 ? 3.279 -13.513 13.338 1.00 82.88 82 GLN A C 1
ATOM 665 O O . GLN A 1 82 ? 4.411 -13.317 13.777 1.00 82.88 82 GLN A O 1
ATOM 670 N N . ILE A 1 83 ? 2.636 -12.602 12.605 1.00 80.56 83 ILE A N 1
ATOM 671 C CA . ILE A 1 83 ? 3.215 -11.302 12.243 1.00 80.56 83 ILE A CA 1
ATOM 672 C C . ILE A 1 83 ? 3.487 -10.455 13.494 1.00 80.56 83 ILE A C 1
ATOM 674 O O . ILE A 1 83 ? 4.538 -9.821 13.586 1.00 80.56 83 ILE A O 1
ATOM 678 N N . GLU A 1 84 ? 2.589 -10.468 14.482 1.00 77.19 84 GLU A N 1
ATOM 679 C CA . GLU A 1 84 ? 2.808 -9.814 15.779 1.00 77.19 84 GLU A CA 1
ATOM 680 C C . GLU A 1 84 ? 4.092 -10.308 16.453 1.00 77.19 84 GLU A C 1
ATOM 682 O O . GLU A 1 84 ? 4.919 -9.511 16.913 1.00 77.19 84 GLU A O 1
ATOM 687 N N . LEU A 1 85 ? 4.286 -11.630 16.464 1.00 79.62 85 LEU A N 1
ATOM 688 C CA . LEU A 1 85 ? 5.465 -12.268 17.038 1.00 79.62 85 LEU A CA 1
ATOM 689 C C . LEU A 1 85 ? 6.743 -11.909 16.263 1.00 79.62 85 LEU A C 1
ATOM 691 O O . LEU A 1 85 ? 7.763 -11.578 16.873 1.00 79.62 85 LEU A O 1
ATOM 695 N N . GLU A 1 86 ? 6.691 -11.945 14.932 1.00 78.19 86 GLU A N 1
ATOM 696 C CA . GLU A 1 86 ? 7.819 -11.631 14.048 1.00 78.19 86 GLU A CA 1
ATOM 697 C C . GLU A 1 86 ? 8.247 -10.165 14.163 1.00 78.19 86 GLU A C 1
ATOM 699 O O . GLU A 1 86 ? 9.438 -9.864 14.282 1.00 78.19 86 GLU A O 1
ATOM 704 N N . LYS A 1 87 ? 7.279 -9.244 14.187 1.00 73.12 87 LYS A N 1
ATOM 705 C CA . LYS A 1 87 ? 7.531 -7.801 14.290 1.00 73.12 87 LYS A CA 1
ATOM 706 C C . LYS A 1 87 ? 7.873 -7.367 15.718 1.00 73.12 87 LYS A C 1
ATOM 708 O O . LYS A 1 87 ? 8.356 -6.249 15.894 1.00 73.12 87 LYS A O 1
ATOM 713 N N . ARG A 1 88 ? 7.661 -8.225 16.730 1.00 74.69 88 ARG A N 1
ATOM 714 C CA . ARG A 1 88 ? 7.861 -7.935 18.168 1.00 74.69 88 ARG A CA 1
ATOM 715 C C . ARG A 1 88 ? 7.171 -6.642 18.620 1.00 74.69 88 ARG A C 1
ATOM 717 O O . ARG A 1 88 ? 7.685 -5.927 19.482 1.00 74.69 88 ARG A O 1
ATOM 724 N N . LYS A 1 89 ? 6.030 -6.316 18.017 1.00 72.19 89 LYS A N 1
ATOM 725 C CA . LYS A 1 89 ? 5.239 -5.123 18.337 1.00 72.19 89 LYS A CA 1
ATOM 726 C C . LYS A 1 89 ? 3.943 -5.543 19.014 1.00 72.19 89 LYS A C 1
ATOM 728 O O . LYS A 1 89 ? 3.411 -6.610 18.727 1.00 72.19 89 LYS A O 1
ATOM 733 N N . SER A 1 90 ? 3.453 -4.710 19.930 1.00 67.31 90 SER A N 1
ATOM 734 C CA . SER A 1 90 ? 2.104 -4.884 20.467 1.00 67.31 90 SER A CA 1
ATOM 735 C C . SER A 1 90 ? 1.076 -4.679 19.355 1.00 67.31 90 SER A C 1
ATOM 737 O O . SER A 1 90 ? 1.332 -3.922 18.416 1.00 67.31 90 SER A O 1
ATOM 739 N N . HIS A 1 91 ? -0.094 -5.302 19.496 1.00 67.44 91 HIS A N 1
ATOM 740 C CA . HIS A 1 91 ? -1.213 -5.173 18.559 1.00 67.44 91 HIS A CA 1
ATOM 741 C C . HIS A 1 91 ? -1.533 -3.701 18.218 1.00 67.44 91 HIS A C 1
ATOM 743 O O . HIS A 1 91 ? -1.820 -3.369 17.069 1.00 67.44 91 HIS A O 1
ATOM 749 N N . ASP A 1 92 ? -1.405 -2.793 19.192 1.00 67.12 92 ASP A N 1
ATOM 750 C CA . ASP A 1 92 ? -1.643 -1.355 19.001 1.00 67.12 92 ASP A CA 1
ATOM 751 C C . ASP A 1 92 ? -0.582 -0.679 18.113 1.00 67.12 92 ASP A C 1
ATOM 753 O O . ASP A 1 92 ? -0.900 0.217 17.338 1.00 67.12 92 ASP A O 1
ATOM 757 N N . MET A 1 93 ? 0.676 -1.128 18.182 1.00 77.00 93 MET A N 1
ATOM 758 C CA . MET A 1 93 ? 1.774 -0.615 17.350 1.00 77.00 93 MET A CA 1
ATOM 759 C C . MET A 1 93 ? 1.897 -1.335 16.004 1.00 77.00 93 MET A C 1
ATOM 761 O O . MET A 1 93 ? 2.699 -0.926 15.159 1.00 77.00 93 MET A O 1
ATOM 765 N N . LEU A 1 94 ? 1.150 -2.424 15.808 1.00 80.12 94 LEU A N 1
ATOM 766 C CA . LEU A 1 94 ? 1.189 -3.199 14.576 1.00 80.12 94 LEU A CA 1
ATOM 767 C C . LEU A 1 94 ? 0.596 -2.405 13.412 1.00 80.12 94 LEU A C 1
ATOM 769 O O . LEU A 1 94 ? 1.190 -2.379 12.339 1.00 80.12 94 LEU A O 1
ATOM 773 N N . PHE A 1 95 ? -0.522 -1.714 13.636 1.00 82.75 95 PHE A N 1
ATOM 774 C CA . PHE A 1 95 ? -1.162 -0.900 12.605 1.00 82.75 95 PHE A CA 1
ATOM 775 C C . PHE A 1 95 ? -0.223 0.182 12.077 1.00 82.75 95 PHE A C 1
ATOM 777 O O . PHE A 1 95 ? 0.032 0.222 10.882 1.00 82.75 95 PHE A O 1
ATOM 784 N N . ASP A 1 96 ? 0.385 0.979 12.954 1.00 85.81 96 ASP A N 1
ATOM 785 C CA . ASP A 1 96 ? 1.287 2.059 12.533 1.00 85.81 96 ASP A CA 1
ATOM 786 C C . ASP A 1 96 ? 2.536 1.512 11.817 1.00 85.81 96 ASP A C 1
ATOM 788 O O . ASP A 1 96 ? 3.079 2.134 10.902 1.00 85.81 96 ASP A O 1
ATOM 792 N N . ALA 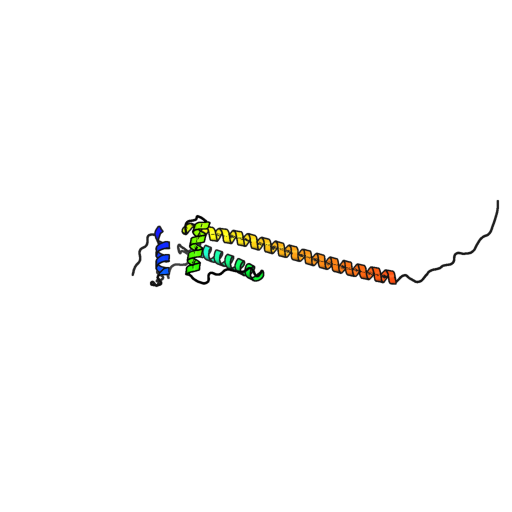A 1 97 ? 2.988 0.314 12.207 1.00 86.94 97 ALA A N 1
ATOM 793 C CA . ALA A 1 97 ? 4.067 -0.382 11.518 1.00 86.94 97 ALA A CA 1
ATOM 794 C C . ALA A 1 97 ? 3.663 -0.802 10.100 1.00 86.94 97 ALA A C 1
ATOM 796 O O . ALA A 1 97 ? 4.437 -0.578 9.176 1.00 86.94 97 ALA A O 1
ATOM 797 N N . ILE A 1 98 ? 2.468 -1.377 9.938 1.00 88.06 98 ILE A N 1
ATOM 798 C CA . ILE A 1 98 ? 1.921 -1.767 8.635 1.00 88.06 98 ILE A CA 1
ATOM 799 C C . ILE A 1 98 ? 1.730 -0.529 7.758 1.00 88.06 98 ILE A C 1
ATOM 801 O O . ILE A 1 98 ? 2.138 -0.548 6.604 1.00 88.06 98 ILE A O 1
ATOM 805 N N . GLU A 1 99 ? 1.162 0.553 8.293 1.00 90.62 99 GLU A N 1
ATOM 806 C CA . GLU A 1 99 ? 0.961 1.809 7.560 1.00 90.62 99 GLU A CA 1
ATOM 807 C C . GLU A 1 99 ? 2.294 2.358 7.022 1.00 90.62 99 GLU A C 1
ATOM 809 O O . GLU A 1 99 ? 2.396 2.704 5.844 1.00 90.62 99 GLU A O 1
ATOM 814 N N . THR A 1 100 ? 3.332 2.377 7.865 1.00 91.88 100 THR A N 1
ATOM 815 C CA . THR A 1 100 ? 4.676 2.838 7.480 1.00 91.88 100 THR A CA 1
ATOM 816 C C . THR A 1 100 ? 5.311 1.916 6.437 1.00 91.88 100 THR A C 1
ATOM 818 O O . THR A 1 100 ? 5.829 2.380 5.427 1.00 91.88 100 THR A O 1
ATOM 821 N N . GLU A 1 101 ? 5.243 0.603 6.644 1.00 91.38 101 GLU A N 1
ATOM 822 C CA . GLU A 1 101 ? 5.846 -0.384 5.745 1.00 91.38 101 GLU A CA 1
ATOM 823 C C . GLU A 1 101 ? 5.161 -0.406 4.374 1.00 91.38 101 GLU A C 1
ATOM 825 O O . GLU A 1 101 ? 5.830 -0.451 3.345 1.00 91.38 101 GLU A O 1
ATOM 830 N N . VAL A 1 102 ? 3.830 -0.305 4.335 1.00 93.88 102 VAL A N 1
ATOM 831 C CA . VAL A 1 102 ? 3.075 -0.185 3.082 1.00 93.88 102 VAL A CA 1
ATOM 832 C C . VAL A 1 102 ? 3.484 1.077 2.327 1.00 93.88 102 VAL A C 1
ATOM 834 O O . VAL A 1 102 ? 3.637 1.022 1.107 1.00 93.88 102 VAL A O 1
ATOM 837 N N . ALA A 1 103 ? 3.691 2.194 3.031 1.00 94.25 103 ALA A N 1
ATOM 838 C CA . ALA A 1 103 ? 4.146 3.433 2.416 1.00 94.25 103 ALA A CA 1
ATOM 839 C C . ALA A 1 103 ? 5.542 3.294 1.789 1.00 94.25 103 ALA A C 1
ATOM 841 O O . ALA A 1 103 ? 5.731 3.633 0.623 1.00 94.25 103 ALA A O 1
ATOM 842 N N . GLU A 1 104 ? 6.496 2.729 2.529 1.00 95.12 104 GLU A N 1
ATOM 843 C CA . GLU A 1 104 ? 7.860 2.497 2.042 1.00 95.12 104 GLU A CA 1
ATOM 844 C C . GLU A 1 104 ? 7.890 1.543 0.834 1.00 95.12 104 GLU A C 1
ATOM 846 O O . GLU A 1 104 ? 8.622 1.769 -0.135 1.00 95.12 104 GLU A O 1
ATOM 851 N N . ILE A 1 105 ? 7.075 0.484 0.862 1.00 94.31 105 ILE A N 1
ATOM 852 C CA . ILE A 1 105 ? 6.979 -0.482 -0.238 1.00 94.31 105 ILE A CA 1
ATOM 853 C C . ILE A 1 105 ? 6.339 0.158 -1.477 1.00 94.31 105 ILE A C 1
ATOM 855 O O . ILE A 1 105 ? 6.816 -0.078 -2.588 1.00 94.31 105 ILE A O 1
ATOM 859 N N . GLU A 1 106 ? 5.285 0.965 -1.320 1.00 94.19 106 GLU A N 1
ATOM 860 C CA . GLU A 1 106 ? 4.667 1.707 -2.430 1.00 94.19 106 GLU A CA 1
ATOM 861 C C . GLU A 1 106 ? 5.683 2.623 -3.117 1.00 94.19 106 GLU A C 1
ATOM 863 O O . GLU A 1 106 ? 5.811 2.580 -4.346 1.00 94.19 106 GLU A O 1
ATOM 868 N N . ASP A 1 107 ? 6.432 3.405 -2.338 1.00 94.56 107 ASP A N 1
ATOM 869 C CA . ASP A 1 107 ? 7.451 4.316 -2.859 1.00 94.56 107 ASP A CA 1
ATOM 870 C C . ASP A 1 107 ? 8.532 3.544 -3.626 1.00 94.56 107 ASP A C 1
ATOM 872 O O . ASP A 1 107 ? 8.896 3.906 -4.751 1.00 94.56 107 ASP A O 1
ATOM 876 N N . PHE A 1 108 ? 8.995 2.423 -3.066 1.00 94.62 108 PHE A N 1
ATOM 877 C CA . PHE A 1 108 ? 9.972 1.555 -3.714 1.00 94.62 108 PHE A CA 1
ATOM 878 C C . PHE A 1 108 ? 9.454 0.973 -5.038 1.00 94.62 108 PHE A C 1
ATOM 880 O O . PHE A 1 108 ? 10.126 1.081 -6.067 1.00 94.62 108 PHE A O 1
ATOM 887 N N . VAL A 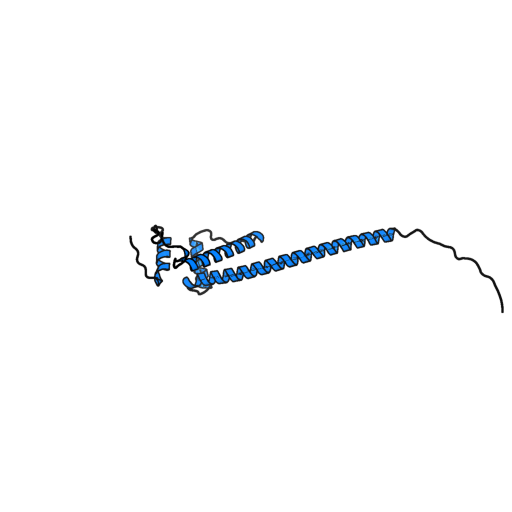1 109 ? 8.261 0.370 -5.041 1.00 92.44 109 VAL A N 1
ATOM 888 C CA . VAL A 1 109 ? 7.673 -0.261 -6.236 1.00 92.44 109 VAL A CA 1
ATOM 889 C C . VAL A 1 109 ? 7.391 0.777 -7.321 1.00 92.44 109 VAL A C 1
ATOM 891 O O . VAL A 1 109 ? 7.659 0.530 -8.500 1.00 92.44 109 VAL A O 1
ATOM 894 N N . THR A 1 110 ? 6.898 1.954 -6.938 1.00 91.56 110 THR A N 1
ATOM 895 C CA . THR A 1 110 ? 6.660 3.068 -7.863 1.00 91.56 110 THR A CA 1
ATOM 896 C C . THR A 1 110 ? 7.971 3.566 -8.467 1.00 91.56 110 THR A C 1
ATOM 898 O O . THR A 1 110 ? 8.052 3.753 -9.682 1.00 91.56 110 THR A O 1
ATOM 901 N N . GLY A 1 111 ? 9.024 3.691 -7.654 1.00 93.06 111 GLY A N 1
ATOM 902 C CA . GLY A 1 111 ? 10.368 4.020 -8.122 1.00 93.06 111 GLY A CA 1
ATOM 903 C C . GLY A 1 111 ? 10.893 3.008 -9.142 1.00 93.06 111 GLY A C 1
ATOM 904 O O . GLY A 1 111 ? 11.262 3.388 -10.251 1.00 93.06 111 GLY A O 1
ATOM 905 N N . GLN A 1 112 ? 10.841 1.712 -8.819 1.00 92.75 112 GLN A N 1
ATOM 906 C CA . GLN A 1 112 ? 11.257 0.639 -9.734 1.00 92.75 112 GLN A CA 1
ATOM 907 C C . GLN A 1 112 ? 10.467 0.659 -11.047 1.00 92.75 112 GLN A C 1
ATOM 909 O O . GLN A 1 112 ? 11.036 0.504 -12.128 1.00 92.75 112 GLN A O 1
ATOM 914 N N . ARG A 1 113 ? 9.153 0.894 -10.977 1.00 89.88 113 ARG A N 1
ATOM 915 C CA . ARG A 1 113 ? 8.299 1.002 -12.162 1.00 89.88 113 ARG A CA 1
ATOM 916 C C . ARG A 1 113 ? 8.725 2.156 -13.067 1.00 89.88 113 ARG A C 1
ATOM 918 O O . ARG A 1 113 ? 8.757 1.971 -14.282 1.00 89.88 113 ARG A O 1
ATOM 925 N N . ASN A 1 114 ? 9.035 3.318 -12.502 1.00 93.06 114 ASN A N 1
ATOM 926 C CA . ASN A 1 114 ? 9.471 4.475 -13.282 1.00 93.06 114 ASN A CA 1
ATOM 927 C C . ASN A 1 114 ? 10.809 4.200 -13.974 1.00 93.06 114 ASN A C 1
ATOM 929 O O . ASN A 1 114 ? 10.914 4.414 -15.180 1.00 93.06 114 ASN A O 1
ATOM 933 N N . THR A 1 115 ? 11.768 3.607 -13.261 1.00 94.25 115 THR A N 1
ATOM 934 C CA . THR A 1 115 ? 13.051 3.187 -13.839 1.00 94.25 115 THR A CA 1
ATOM 935 C C . THR A 1 115 ? 12.861 2.213 -15.004 1.00 94.25 115 THR A C 1
ATOM 937 O O . THR A 1 115 ? 13.482 2.370 -16.052 1.00 94.25 115 THR A O 1
ATOM 940 N N . LEU A 1 116 ? 11.966 1.226 -14.875 1.00 92.31 116 LEU A N 1
ATOM 941 C CA . LEU A 1 116 ? 11.675 0.285 -15.964 1.00 92.31 116 LEU A CA 1
ATOM 942 C C . LEU A 1 116 ? 11.050 0.968 -17.187 1.00 92.31 116 LEU A C 1
ATOM 944 O O . LEU A 1 116 ? 11.364 0.597 -18.316 1.00 92.31 116 LEU A O 1
ATOM 948 N N . LEU A 1 117 ? 10.184 1.964 -16.983 1.00 93.44 117 LEU A N 1
ATOM 949 C CA . LEU A 1 117 ? 9.601 2.738 -18.082 1.00 93.44 117 LEU A CA 1
ATOM 950 C C . LEU A 1 117 ? 10.650 3.586 -18.806 1.00 93.44 117 LEU A C 1
ATOM 952 O O . LEU A 1 117 ? 10.588 3.717 -20.025 1.00 93.44 117 LEU A O 1
ATOM 956 N N . GLU A 1 118 ? 11.603 4.160 -18.076 1.00 95.75 118 GLU A N 1
ATOM 957 C CA . GLU A 1 118 ? 12.719 4.900 -18.669 1.00 95.75 118 GLU A CA 1
ATOM 958 C C . GLU A 1 118 ? 13.623 3.978 -19.485 1.00 95.75 118 GLU A C 1
ATOM 960 O O . GLU A 1 118 ? 13.901 4.274 -20.645 1.00 95.75 118 GLU A O 1
ATOM 965 N N . ILE A 1 119 ? 13.996 2.821 -18.931 1.00 94.81 119 ILE A N 1
ATOM 966 C CA . ILE A 1 119 ? 14.776 1.808 -19.653 1.00 94.81 119 ILE A CA 1
ATOM 967 C C . ILE A 1 119 ? 14.041 1.365 -20.923 1.00 94.81 119 ILE A C 1
ATOM 969 O O . ILE A 1 119 ? 14.661 1.281 -21.978 1.00 94.81 119 ILE A O 1
ATOM 973 N N . GLY A 1 120 ? 12.727 1.130 -20.848 1.00 94.00 120 GLY A N 1
ATOM 974 C CA . GLY A 1 120 ? 11.914 0.767 -22.012 1.00 94.00 120 GLY A CA 1
ATOM 975 C C . GLY A 1 120 ? 11.994 1.804 -23.135 1.00 94.00 120 GLY A C 1
ATOM 976 O O . GLY A 1 120 ? 12.260 1.447 -24.277 1.00 94.00 120 GLY A O 1
ATOM 977 N N . LYS A 1 121 ? 11.874 3.094 -22.803 1.00 95.62 121 LYS A N 1
ATOM 978 C CA . LYS A 1 121 ? 12.007 4.186 -23.784 1.00 95.62 121 LYS A CA 1
ATOM 979 C C . LYS A 1 121 ? 13.399 4.261 -24.405 1.00 95.62 121 LYS A C 1
ATOM 981 O O . LYS A 1 121 ? 13.531 4.584 -25.581 1.00 95.62 121 LYS A O 1
ATOM 986 N N . GLU A 1 122 ? 14.448 4.021 -23.623 1.00 95.62 122 GLU A N 1
ATOM 987 C CA . GLU A 1 122 ? 15.812 4.012 -24.158 1.00 95.62 122 GLU A CA 1
ATOM 988 C C . GLU A 1 122 ? 16.058 2.802 -25.069 1.00 95.62 122 GLU A C 1
ATOM 990 O O . GLU A 1 122 ? 16.756 2.935 -26.072 1.00 95.62 122 GLU A O 1
ATOM 995 N N . ILE A 1 123 ? 15.445 1.649 -24.782 1.00 95.81 123 ILE A N 1
ATOM 996 C CA . ILE A 1 123 ? 15.482 0.479 -25.672 1.00 95.81 123 ILE A CA 1
ATOM 997 C C . ILE A 1 123 ? 14.783 0.788 -26.999 1.00 95.81 123 ILE A C 1
ATOM 999 O O . ILE A 1 123 ? 15.380 0.546 -28.042 1.00 95.81 123 ILE A O 1
ATOM 1003 N N . GLU A 1 124 ? 13.589 1.384 -26.975 1.00 95.25 124 GLU A N 1
ATOM 1004 C CA . GLU A 1 124 ? 12.862 1.776 -28.196 1.00 95.25 124 GLU A CA 1
ATOM 1005 C C . GLU A 1 124 ? 13.715 2.697 -29.088 1.00 95.25 124 GLU A C 1
ATOM 1007 O O . GLU A 1 124 ? 13.863 2.460 -30.284 1.00 95.25 124 GLU A O 1
ATOM 1012 N N . LYS A 1 125 ? 14.394 3.693 -28.502 1.00 95.25 125 LYS A N 1
ATOM 1013 C CA . LYS A 1 125 ? 15.324 4.556 -29.254 1.00 95.25 125 LYS A CA 1
ATOM 1014 C C . LYS A 1 125 ? 16.491 3.782 -29.870 1.00 95.25 125 LYS A C 1
ATOM 1016 O O . LYS A 1 125 ? 16.959 4.125 -30.955 1.00 95.25 125 LYS A O 1
ATOM 1021 N N . LEU A 1 126 ? 17.024 2.786 -29.161 1.00 94.56 126 LEU A N 1
ATOM 1022 C CA . LEU A 1 126 ? 18.107 1.950 -29.678 1.00 94.56 126 LEU A CA 1
ATOM 1023 C C . LEU A 1 126 ? 17.629 1.075 -30.840 1.00 94.56 126 LEU A C 1
ATOM 1025 O O . LEU A 1 126 ? 18.375 0.913 -31.806 1.00 94.56 126 LEU A O 1
ATOM 1029 N N . GLU A 1 127 ? 16.403 0.557 -30.771 1.00 95.56 127 GLU A N 1
ATOM 1030 C CA . GLU A 1 127 ? 15.774 -0.179 -31.871 1.00 95.56 127 GLU A CA 1
ATOM 1031 C C . GLU A 1 127 ? 15.630 0.707 -33.117 1.00 95.56 127 GLU A C 1
ATOM 1033 O O . GLU A 1 127 ? 16.076 0.304 -34.195 1.00 95.56 127 GLU A O 1
ATOM 1038 N N . ASP A 1 128 ? 15.161 1.950 -32.959 1.00 94.81 128 ASP A N 1
ATOM 1039 C CA . ASP A 1 128 ? 15.081 2.926 -34.054 1.00 94.81 128 ASP A CA 1
ATOM 1040 C C . ASP A 1 128 ? 16.461 3.181 -34.692 1.00 94.81 128 ASP A C 1
ATOM 1042 O O . ASP A 1 128 ? 16.620 3.180 -35.918 1.00 94.81 128 ASP A O 1
ATOM 1046 N N . TYR A 1 129 ? 17.509 3.359 -33.877 1.00 94.88 129 TYR A N 1
ATOM 1047 C CA . TYR A 1 129 ? 18.870 3.536 -34.395 1.00 94.88 129 TYR A CA 1
ATOM 1048 C C . TYR A 1 129 ? 19.377 2.305 -35.148 1.00 94.88 129 TYR A C 1
ATOM 1050 O O . TYR A 1 129 ? 20.074 2.447 -36.161 1.00 94.88 129 TYR A O 1
ATOM 1058 N N . MET A 1 130 ? 19.047 1.102 -34.676 1.00 93.44 130 MET A N 1
ATOM 1059 C CA . MET A 1 130 ? 19.399 -0.135 -35.368 1.00 93.44 130 MET A CA 1
ATOM 1060 C C . MET A 1 130 ? 18.706 -0.235 -36.729 1.00 93.44 130 MET A C 1
ATOM 1062 O O . MET A 1 130 ? 19.356 -0.626 -37.703 1.00 93.44 130 MET A O 1
ATOM 1066 N N . GLU A 1 131 ? 17.438 0.165 -36.825 1.00 94.31 131 GLU A N 1
ATOM 1067 C CA . GLU A 1 131 ? 16.691 0.185 -38.084 1.00 94.31 131 GLU A CA 1
ATOM 1068 C C . GLU A 1 131 ? 17.305 1.173 -39.089 1.00 94.31 131 GLU A C 1
ATOM 1070 O O . GLU A 1 131 ? 17.578 0.809 -40.238 1.00 94.31 131 GLU A O 1
ATOM 1075 N N . VAL A 1 132 ? 17.653 2.385 -38.640 1.00 94.19 132 VAL A N 1
ATOM 1076 C CA . VAL A 1 132 ? 18.360 3.375 -39.472 1.00 94.19 132 VAL A CA 1
ATOM 1077 C C . VAL A 1 132 ? 19.702 2.826 -39.962 1.00 94.19 132 VAL A C 1
ATOM 1079 O O . VAL A 1 132 ? 20.032 2.940 -41.145 1.00 94.19 132 VAL A O 1
ATOM 1082 N N . CYS A 1 133 ? 20.479 2.184 -39.086 1.00 92.50 133 CYS A N 1
ATOM 1083 C CA . CYS A 1 133 ? 21.756 1.580 -39.466 1.00 92.50 133 CYS A CA 1
ATOM 1084 C C . CYS A 1 133 ? 21.586 0.462 -40.506 1.00 92.50 133 CYS A C 1
ATOM 1086 O O . CYS A 1 133 ? 22.390 0.357 -41.438 1.00 92.50 133 CYS A O 1
ATOM 1088 N N . ALA A 1 134 ? 20.547 -0.366 -40.370 1.00 92.00 134 ALA A N 1
ATOM 1089 C CA . ALA A 1 134 ? 20.225 -1.417 -41.330 1.00 92.00 134 ALA A CA 1
ATOM 1090 C C . ALA A 1 134 ? 19.846 -0.830 -42.699 1.00 92.00 134 ALA A C 1
ATOM 1092 O O . ALA A 1 134 ? 20.374 -1.275 -43.723 1.00 92.00 134 ALA A O 1
ATOM 1093 N N . PHE A 1 135 ? 19.019 0.218 -42.715 1.00 93.12 135 PHE A N 1
ATOM 1094 C CA . PHE A 1 135 ? 18.643 0.933 -43.932 1.00 93.12 135 PHE A CA 1
ATOM 1095 C C . PHE A 1 135 ? 19.859 1.548 -44.640 1.00 93.12 135 PHE A C 1
ATOM 1097 O O . PHE A 1 135 ? 20.061 1.333 -45.837 1.00 93.12 135 PHE A O 1
ATOM 1104 N N . VAL A 1 136 ? 20.727 2.254 -43.904 1.00 90.94 136 VAL A N 1
ATOM 1105 C CA . VAL A 1 136 ? 21.953 2.845 -44.468 1.00 90.94 136 VAL A CA 1
ATOM 1106 C C . VAL A 1 136 ? 22.866 1.761 -45.043 1.00 90.94 136 VAL A C 1
ATOM 1108 O O . VAL A 1 136 ? 23.399 1.926 -46.140 1.00 90.94 136 VAL A O 1
ATOM 1111 N N . ARG A 1 137 ? 23.014 0.620 -44.357 1.00 90.06 137 ARG A N 1
ATOM 1112 C CA . ARG A 1 137 ? 23.795 -0.519 -44.862 1.00 90.06 137 ARG A CA 1
ATOM 1113 C C . ARG A 1 137 ? 23.231 -1.066 -46.177 1.00 90.06 137 ARG A C 1
ATOM 1115 O O . ARG A 1 137 ? 24.009 -1.337 -47.090 1.00 90.06 137 ARG A O 1
ATOM 1122 N N . GLN A 1 138 ? 21.911 -1.201 -46.290 1.00 89.94 138 GLN A N 1
ATOM 1123 C CA . GLN A 1 138 ? 21.250 -1.639 -47.523 1.00 89.94 138 GLN A CA 1
ATOM 1124 C C . GLN A 1 138 ? 21.411 -0.620 -48.662 1.00 89.94 138 GLN A C 1
ATOM 1126 O O . GLN A 1 138 ? 21.629 -0.992 -49.814 1.00 89.94 138 GLN A O 1
ATOM 1131 N N . MET A 1 139 ? 21.348 0.675 -48.354 1.00 86.12 139 MET A N 1
ATOM 1132 C CA . MET A 1 139 ? 21.564 1.724 -49.346 1.00 86.12 139 MET A CA 1
ATOM 1133 C C . MET A 1 139 ? 23.012 1.718 -49.857 1.00 86.12 139 MET A C 1
ATOM 1135 O O . MET A 1 139 ? 23.233 1.764 -51.067 1.00 86.12 139 MET A O 1
ATOM 1139 N N . MET A 1 140 ? 24.002 1.582 -48.968 1.00 83.62 140 MET A N 1
ATOM 1140 C CA . MET A 1 140 ? 25.415 1.495 -49.358 1.00 83.62 140 MET A CA 1
ATOM 1141 C C . MET A 1 140 ? 25.699 0.286 -50.260 1.00 83.62 140 MET A C 1
ATOM 1143 O O . MET A 1 140 ? 26.374 0.442 -51.276 1.00 83.62 140 MET A O 1
ATOM 1147 N N . SER A 1 141 ? 25.138 -0.891 -49.961 1.00 80.12 141 SER A N 1
ATOM 1148 C CA . SER A 1 141 ? 25.318 -2.069 -50.822 1.00 80.12 141 SER A CA 1
ATOM 1149 C C . SER A 1 141 ? 24.647 -1.908 -52.193 1.00 80.12 141 SER A C 1
ATOM 1151 O O . SER A 1 141 ? 25.180 -2.373 -53.200 1.00 80.12 141 SER A O 1
ATOM 1153 N N . SER A 1 142 ? 23.519 -1.193 -52.270 1.00 75.50 142 SER A N 1
ATOM 1154 C CA . SER A 1 142 ? 22.874 -0.868 -53.551 1.00 75.50 142 SER A CA 1
ATOM 1155 C C . SER A 1 142 ? 23.677 0.134 -54.397 1.00 75.50 142 SER A C 1
ATOM 1157 O O . SER A 1 142 ? 23.718 0.016 -55.621 1.00 75.50 142 SER A O 1
ATOM 1159 N N . LEU A 1 143 ? 24.380 1.073 -53.753 1.00 66.69 143 LEU A N 1
ATOM 1160 C CA . LEU A 1 143 ? 25.268 2.044 -54.402 1.00 66.69 143 LEU A CA 1
ATOM 1161 C C . LEU A 1 143 ? 26.552 1.394 -54.938 1.00 66.69 143 LEU A C 1
ATOM 1163 O O . LEU A 1 143 ? 27.020 1.773 -56.011 1.00 66.69 143 LEU A O 1
ATOM 1167 N N . GLU A 1 144 ? 27.095 0.377 -54.262 1.00 58.97 144 GLU A N 1
ATOM 1168 C CA . GLU A 1 144 ? 28.226 -0.403 -54.789 1.00 58.97 144 GLU A CA 1
ATOM 1169 C C . GLU A 1 144 ? 27.858 -1.220 -56.042 1.00 58.97 144 GLU A C 1
ATOM 1171 O O . GLU A 1 144 ? 28.712 -1.431 -56.907 1.00 58.97 144 GLU A O 1
ATOM 1176 N N . GLY A 1 145 ? 26.586 -1.611 -56.191 1.00 55.31 145 GLY A N 1
ATOM 1177 C CA . GLY A 1 145 ? 26.049 -2.233 -57.408 1.00 55.31 145 GLY A CA 1
ATOM 1178 C C . GLY A 1 145 ? 25.849 -1.264 -58.583 1.00 55.31 145 GLY A C 1
ATOM 1179 O O . GLY A 1 145 ? 25.746 -1.704 -59.726 1.00 55.31 145 GLY A O 1
ATOM 1180 N N . ALA A 1 146 ? 25.847 0.048 -58.327 1.00 50.75 146 ALA A N 1
ATOM 1181 C CA . ALA A 1 146 ? 25.667 1.111 -59.316 1.00 50.75 146 ALA A CA 1
ATOM 1182 C C . ALA A 1 146 ? 26.992 1.809 -59.679 1.00 50.75 146 ALA A C 1
ATOM 1184 O O . ALA A 1 146 ? 27.027 3.020 -59.910 1.00 50.75 146 ALA A O 1
ATOM 1185 N N . ARG A 1 147 ? 28.109 1.067 -59.744 1.00 53.94 147 ARG A N 1
ATOM 1186 C CA . ARG A 1 147 ? 29.339 1.611 -60.338 1.00 53.94 147 ARG A CA 1
ATOM 1187 C C . ARG A 1 147 ? 29.076 1.945 -61.815 1.00 53.94 147 ARG A C 1
ATOM 1189 O O . ARG A 1 147 ? 28.693 1.045 -62.565 1.00 53.94 147 ARG A O 1
ATOM 1196 N N . PRO A 1 148 ? 29.299 3.194 -62.268 1.00 46.31 148 PRO A N 1
ATOM 1197 C CA . PRO A 1 148 ? 29.191 3.520 -63.680 1.00 46.31 148 PRO A CA 1
ATOM 1198 C C . PRO A 1 148 ? 30.215 2.696 -64.463 1.00 46.31 148 PRO A C 1
ATOM 1200 O O . PRO A 1 148 ? 31.381 2.580 -64.074 1.00 46.31 148 PRO A O 1
ATOM 1203 N N . ALA A 1 149 ? 29.750 2.097 -65.557 1.00 47.72 149 ALA A N 1
ATOM 1204 C CA . ALA A 1 149 ? 30.575 1.356 -66.491 1.00 47.72 149 ALA A CA 1
ATOM 1205 C C . ALA A 1 149 ? 31.760 2.221 -66.952 1.00 47.72 149 ALA A C 1
ATOM 1207 O O . ALA A 1 149 ? 31.578 3.253 -67.589 1.00 47.72 149 ALA A O 1
ATOM 1208 N N . SER A 1 150 ? 32.967 1.773 -66.605 1.00 49.00 150 SER A N 1
ATOM 1209 C CA . SER A 1 150 ? 34.209 1.933 -67.369 1.00 49.00 150 SER A CA 1
ATOM 1210 C C . SER A 1 150 ? 34.350 3.199 -68.227 1.00 49.00 150 SER A C 1
ATOM 1212 O O . SER A 1 150 ? 34.069 3.175 -69.422 1.00 49.00 150 SER A O 1
ATOM 1214 N N . ALA A 1 151 ? 34.980 4.239 -67.677 1.00 40.84 151 ALA A N 1
ATOM 1215 C CA . ALA A 1 151 ? 35.776 5.161 -68.483 1.00 40.84 151 ALA A CA 1
ATOM 1216 C C . ALA A 1 151 ? 37.208 4.604 -68.602 1.00 40.84 151 ALA A C 1
ATOM 1218 O O . ALA A 1 151 ? 38.134 5.044 -67.927 1.00 40.84 151 ALA A O 1
ATOM 1219 N N . ARG A 1 152 ? 37.383 3.580 -69.449 1.00 46.22 152 ARG A N 1
ATOM 1220 C CA . ARG A 1 152 ? 38.692 3.273 -70.044 1.00 46.22 152 ARG A CA 1
ATOM 1221 C C . ARG A 1 152 ? 38.931 4.330 -71.125 1.00 46.22 152 ARG A C 1
ATOM 1223 O O . ARG A 1 152 ? 38.558 4.124 -72.274 1.00 46.22 152 ARG A O 1
ATOM 1230 N N . SER A 1 153 ? 39.500 5.477 -70.762 1.00 37.88 153 SER A N 1
ATOM 1231 C CA . SER A 1 153 ? 40.101 6.377 -71.746 1.00 37.88 153 SER A CA 1
ATOM 1232 C C . SER A 1 153 ? 41.567 5.996 -71.909 1.00 37.88 153 SER A C 1
ATOM 1234 O O . SER A 1 153 ? 42.376 6.209 -71.007 1.00 37.88 153 SER A O 1
ATOM 1236 N N . ASN A 1 154 ? 41.853 5.389 -73.061 1.00 44.25 154 ASN A N 1
ATOM 1237 C CA . ASN A 1 154 ? 43.175 5.231 -73.654 1.00 44.25 154 ASN A CA 1
ATOM 1238 C C . ASN A 1 154 ? 44.049 6.468 -73.413 1.00 44.25 154 ASN A C 1
ATOM 1240 O O . ASN A 1 154 ? 43.684 7.567 -73.826 1.00 44.25 154 ASN A O 1
ATOM 1244 N N . LEU A 1 155 ? 45.222 6.257 -72.827 1.00 40.25 155 LEU A N 1
ATOM 1245 C CA . LEU A 1 155 ? 46.369 7.143 -72.977 1.00 40.25 155 LEU A CA 1
ATOM 1246 C C . LEU A 1 155 ? 47.536 6.269 -73.431 1.00 40.25 155 LEU A C 1
ATOM 1248 O O . LEU A 1 155 ? 48.344 5.831 -72.622 1.00 40.25 155 LEU A O 1
ATOM 1252 N N . ASP A 1 156 ? 47.552 5.993 -74.732 1.00 42.22 156 ASP A N 1
ATOM 1253 C CA . ASP A 1 156 ? 48.742 5.589 -75.475 1.00 42.22 156 ASP A CA 1
ATOM 1254 C C . ASP A 1 156 ? 48.924 6.583 -76.629 1.00 42.22 156 ASP A C 1
ATOM 1256 O O . ASP A 1 156 ? 47.938 7.018 -77.230 1.00 42.22 156 ASP A O 1
ATOM 1260 N N . PHE A 1 157 ? 50.196 6.870 -76.928 1.00 38.31 157 PHE A N 1
ATOM 1261 C CA . PHE A 1 157 ? 50.769 7.834 -77.885 1.00 38.31 157 PHE A CA 1
ATOM 1262 C C . PHE A 1 157 ? 50.824 9.291 -77.374 1.00 38.31 157 PHE A C 1
ATOM 1264 O O . PHE A 1 157 ? 49.807 9.922 -77.126 1.00 38.31 157 PHE A O 1
ATOM 1271 N N . ASN A 1 158 ? 51.998 9.899 -77.171 1.00 36.41 158 ASN A N 1
ATOM 1272 C CA . ASN A 1 158 ? 53.103 9.934 -78.126 1.00 36.41 158 ASN A CA 1
ATOM 1273 C C . ASN A 1 158 ? 54.489 9.978 -77.458 1.00 36.41 158 ASN A C 1
ATOM 1275 O O . ASN A 1 158 ? 54.765 10.819 -76.605 1.00 36.41 158 ASN A O 1
ATOM 1279 N N . ASN A 1 159 ? 55.346 9.076 -77.930 1.00 45.34 159 ASN A N 1
ATOM 1280 C CA . ASN A 1 159 ? 56.799 9.168 -77.909 1.00 45.34 159 ASN A CA 1
ATOM 1281 C C . ASN A 1 159 ? 57.218 10.107 -79.055 1.00 45.34 159 ASN A C 1
ATOM 1283 O O . ASN A 1 159 ? 56.623 9.995 -80.123 1.00 45.34 159 ASN A O 1
ATOM 1287 N N . ASP A 1 160 ? 58.172 11.007 -78.814 1.00 40.94 160 ASP A N 1
ATOM 1288 C CA . ASP A 1 160 ? 59.174 11.548 -79.758 1.00 40.94 160 ASP A CA 1
ATOM 1289 C C . ASP A 1 160 ? 59.733 12.858 -79.167 1.00 40.94 160 ASP A C 1
ATOM 1291 O O . ASP A 1 160 ? 58.985 13.796 -78.907 1.00 40.94 160 ASP A O 1
ATOM 1295 N N . SER A 1 161 ? 61.007 12.854 -78.746 1.00 42.78 161 SER A N 1
ATOM 1296 C CA . SER A 1 161 ? 62.129 13.465 -79.500 1.00 42.78 161 SER A CA 1
ATOM 1297 C C . SER A 1 161 ? 62.197 14.975 -79.206 1.00 42.78 161 SER A C 1
ATOM 1299 O O . SER A 1 161 ? 61.215 15.679 -79.370 1.00 42.78 161 SER A O 1
ATOM 1301 N N . GLU A 1 162 ? 63.267 15.591 -78.709 1.00 41.03 162 GLU A N 1
ATOM 1302 C CA . GLU A 1 162 ? 64.685 15.470 -79.042 1.00 41.03 162 GLU A CA 1
ATOM 1303 C C . GLU A 1 162 ? 65.464 16.475 -78.151 1.00 41.03 162 GLU A C 1
ATOM 1305 O O . GLU A 1 162 ? 64.903 17.509 -77.800 1.00 41.03 162 GLU A O 1
ATOM 1310 N N . SER A 1 163 ? 66.744 16.174 -77.870 1.00 43.69 163 SER A N 1
ATOM 1311 C CA . SER A 1 163 ? 67.919 17.083 -77.945 1.00 43.69 163 SER A CA 1
ATOM 1312 C C . SER A 1 163 ? 67.922 18.395 -77.126 1.00 43.69 163 SER A C 1
ATOM 1314 O O . SER A 1 163 ? 67.001 19.191 -77.199 1.00 43.69 163 SER A O 1
ATOM 1316 N N . GLN A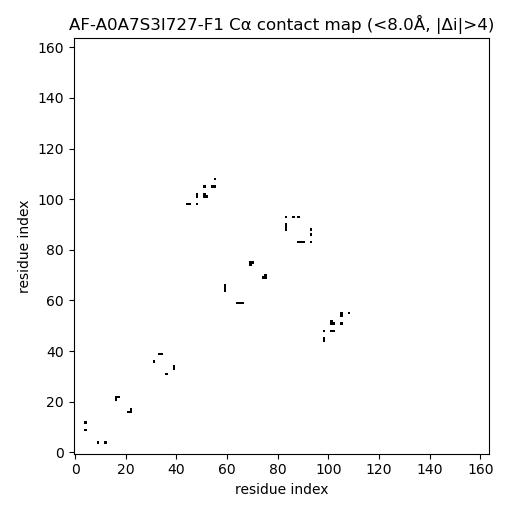 1 164 ? 68.965 18.795 -76.395 1.00 40.12 164 GLN A N 1
ATOM 1317 C CA . GLN A 1 164 ? 70.404 18.527 -76.441 1.00 40.12 164 GLN A CA 1
ATOM 1318 C C . GLN A 1 164 ? 71.030 19.114 -75.165 1.00 40.12 164 GLN A C 1
ATOM 1320 O O . GLN A 1 164 ? 70.472 20.114 -74.656 1.00 40.12 164 GLN A O 1
#

Organism: NCBI:txid182087

Sequence (164 aa):
FKLTTPKDDAWKVIEALGHQDLVQFINMNAKVEVSSLLYKVRIQHCDETERRILILLEACHKYQIKINKPADPQQFSANISQIELEKRKSHDMLFDAIETEVAEIEDFVTGQRNTLLEIGKEIEKLEDYMEVCAFVRQMMSSLEGARPASARSNLDFNNDSESQ

InterPro domains:
  IPR002490 V-type ATPase, V0 complex, 116kDa subunit family [PF01496] (16-146)

pLDDT: mean 82.3, std 15.64, range [36.41, 95.81]

Radius of gyration: 38.14 Å; Cα contacts (8 Å, |Δi|>4): 32; chains: 1; bounding box: 99×38×109 Å

Foldseek 3Di:
DDDDDDPVCVVVVVVVCVVVVPDDDDPPCPVPDLVPDPCSVVVVLVVVLVVLVVVVVVVCVVVVNDDDDDPDVVVVVVVVVVVCVVVVDDPVVVVVVSSVVSVVVSVVSVVVVVVVVVVVVVVVVVVVVVVVVVVVVVVVVVVVVPDPPDPPDDDDDDDDDDDD